Protein AF-A0A7C3JRW3-F1 (afdb_monomer)

pLDDT: mean 75.2, std 20.14, range [29.33, 95.81]

Nearest PDB structures (foldseek):
  2a13-assembly1_A  TM=4.351E-01  e=7.107E+00  Arabidopsis thaliana

Foldseek 3Di:
DDDDDDDPDVPPDDDQFAQVQWDKDFVVVCVVQQDAFRKDKDKDADPVRDIAIKIWHWHWDPDVVTWIWIWIWGDQPNPDIDIFIWTWDWDQDPVRDIDIFTQFQDDDPNHRPRDTHRMWIGHNPHPDTGDCVSSVHDHVVVVVVVVVVVVVVVVVVVVVVVVVVVD

Solvent-accessible surface area (backbone atoms only — not comparable to full-atom values): 10164 Å² total; per-residue (Å²): 137,90,80,95,81,88,88,84,76,77,84,78,65,72,84,70,59,38,55,88,72,22,53,71,53,46,55,76,83,42,69,97,49,84,46,73,75,32,67,53,71,54,75,49,75,49,97,88,71,51,72,50,67,34,39,38,39,24,40,59,47,95,48,93,77,64,44,57,29,41,34,41,36,40,66,51,90,86,73,43,83,46,75,46,70,33,48,55,45,76,41,82,41,100,83,80,45,78,46,73,28,39,29,29,67,41,61,59,97,89,41,72,58,63,44,79,33,62,48,34,35,32,42,87,88,49,94,57,60,21,34,54,73,83,67,61,46,42,55,61,66,65,59,48,51,60,50,52,53,51,51,49,57,60,48,51,61,52,54,61,54,54,63,66,72,78,115

Structure (mmCIF, N/CA/C/O backbone):
data_AF-A0A7C3JRW3-F1
#
_entry.id   AF-A0A7C3JRW3-F1
#
loop_
_atom_site.group_PDB
_atom_site.id
_atom_site.type_symbol
_atom_site.label_atom_id
_atom_site.label_alt_id
_atom_site.label_comp_id
_atom_site.label_asym_id
_atom_site.label_entity_id
_atom_site.label_seq_id
_atom_site.pdbx_PDB_ins_code
_atom_site.Cartn_x
_atom_site.Cartn_y
_atom_site.Cartn_z
_atom_site.occupancy
_atom_site.B_iso_or_equiv
_atom_site.auth_seq_id
_atom_site.auth_comp_id
_atom_site.auth_asym_id
_atom_site.auth_atom_id
_atom_site.pdbx_PDB_model_num
ATOM 1 N N . MET A 1 1 ? -50.211 -1.148 -11.171 1.00 44.28 1 MET A N 1
ATOM 2 C CA . MET A 1 1 ? -49.532 -2.289 -11.827 1.00 44.28 1 MET A CA 1
ATOM 3 C C . MET A 1 1 ? -48.128 -1.842 -12.214 1.00 44.28 1 MET A C 1
ATOM 5 O O . MET A 1 1 ? -48.021 -0.883 -12.962 1.00 44.28 1 MET A O 1
ATOM 9 N N . GLY A 1 2 ? -47.101 -2.492 -11.647 1.00 33.44 2 GLY A N 1
ATOM 10 C CA . GLY A 1 2 ? -45.666 -2.163 -11.752 1.00 33.44 2 GLY A CA 1
ATOM 11 C C . GLY A 1 2 ? -45.195 -1.245 -10.615 1.00 33.44 2 GLY A C 1
ATOM 12 O O . GLY A 1 2 ? -45.551 -0.080 -10.594 1.00 33.44 2 GLY A O 1
ATOM 13 N N . GLY A 1 3 ? -44.448 -1.653 -9.592 1.00 29.33 3 GLY A N 1
ATOM 14 C CA . GLY A 1 3 ? -43.720 -2.891 -9.325 1.00 29.33 3 GLY A CA 1
ATOM 15 C C . GLY A 1 3 ? -42.506 -2.521 -8.464 1.00 29.33 3 GLY A C 1
ATOM 16 O O . GLY A 1 3 ? -41.469 -2.147 -8.998 1.00 29.33 3 GLY A O 1
ATOM 17 N N . LEU A 1 4 ? -42.661 -2.550 -7.135 1.00 37.34 4 LEU A N 1
ATOM 18 C CA . LEU A 1 4 ? -41.585 -2.356 -6.154 1.00 37.34 4 LEU A CA 1
ATOM 19 C C . LEU A 1 4 ? -40.612 -3.536 -6.233 1.00 37.34 4 LEU A C 1
ATOM 21 O O . LEU A 1 4 ? -40.957 -4.651 -5.852 1.00 37.34 4 LEU A O 1
ATOM 25 N N . GLY A 1 5 ? -39.388 -3.296 -6.694 1.00 38.38 5 GLY A N 1
ATOM 26 C CA . GLY A 1 5 ? -38.358 -4.326 -6.678 1.00 38.38 5 GLY A CA 1
ATOM 27 C C . GLY A 1 5 ? -37.100 -3.896 -7.402 1.00 38.38 5 GLY A C 1
ATOM 28 O O . GLY A 1 5 ? -37.013 -4.082 -8.606 1.00 38.38 5 GLY A O 1
ATOM 29 N N . SER A 1 6 ? -36.143 -3.325 -6.662 1.00 39.06 6 SER A N 1
ATOM 30 C CA . SER A 1 6 ? -34.693 -3.374 -6.933 1.00 39.06 6 SER A CA 1
ATOM 31 C C . SER A 1 6 ? -33.955 -2.489 -5.926 1.00 39.06 6 SER A C 1
ATOM 33 O O . SER A 1 6 ? -33.770 -1.299 -6.150 1.00 39.06 6 SER A O 1
ATOM 35 N N . GLY A 1 7 ? -33.539 -3.056 -4.792 1.00 32.91 7 GLY A N 1
ATOM 36 C CA . GLY A 1 7 ? -32.648 -2.352 -3.861 1.00 32.91 7 GLY A CA 1
ATOM 37 C C . GLY A 1 7 ? -32.881 -2.671 -2.391 1.00 32.91 7 GLY A C 1
ATOM 38 O O . GLY A 1 7 ? -32.931 -1.766 -1.564 1.00 32.91 7 GLY A O 1
ATOM 39 N N . THR A 1 8 ? -33.097 -3.935 -2.020 1.00 42.12 8 THR A N 1
ATOM 40 C CA . THR A 1 8 ? -33.322 -4.281 -0.605 1.00 42.12 8 THR A CA 1
ATOM 41 C C . THR A 1 8 ? -32.694 -5.619 -0.237 1.00 42.12 8 THR A C 1
ATOM 43 O O . THR A 1 8 ? -33.373 -6.547 0.179 1.00 42.12 8 THR A O 1
ATOM 46 N N . TRP A 1 9 ? -31.369 -5.708 -0.364 1.00 31.78 9 TRP A N 1
ATOM 47 C CA . TRP A 1 9 ? -30.595 -6.800 0.244 1.00 31.78 9 TRP A CA 1
ATOM 48 C C . TRP A 1 9 ? -29.412 -6.314 1.104 1.00 31.78 9 TRP A C 1
ATOM 50 O O . TRP A 1 9 ? -28.973 -7.035 1.992 1.00 31.78 9 TRP A O 1
ATOM 60 N N . GLU A 1 10 ? -28.969 -5.053 0.983 1.00 38.06 10 GLU A N 1
ATOM 61 C CA . GLU A 1 10 ? -27.870 -4.517 1.813 1.00 38.06 10 GLU A CA 1
ATOM 62 C C . GLU A 1 10 ? -28.280 -4.059 3.235 1.00 38.06 10 GLU A C 1
ATOM 64 O O . GLU A 1 10 ? -27.441 -3.564 3.986 1.00 38.06 10 GLU A O 1
ATOM 69 N N . ARG A 1 11 ? -29.554 -4.181 3.645 1.00 36.94 11 ARG A N 1
ATOM 70 C CA . ARG A 1 11 ? -30.060 -3.520 4.871 1.00 36.94 11 ARG A CA 1
ATOM 71 C C . ARG A 1 11 ? -29.794 -4.269 6.188 1.00 36.94 11 ARG A C 1
ATOM 73 O O . ARG A 1 11 ? -29.978 -3.673 7.244 1.00 36.94 11 ARG A O 1
ATOM 80 N N . TRP A 1 12 ? -29.337 -5.523 6.143 1.00 30.25 12 TRP A N 1
ATOM 81 C CA . TRP A 1 12 ? -29.245 -6.393 7.332 1.00 30.25 12 TRP A CA 1
ATOM 82 C C . TRP A 1 12 ? -27.829 -6.870 7.694 1.00 30.25 12 TRP A C 1
ATOM 84 O O . TRP A 1 12 ? -27.640 -7.486 8.740 1.00 30.25 12 TRP A O 1
ATOM 94 N N . LEU A 1 13 ? -26.812 -6.542 6.893 1.00 38.84 13 LEU A N 1
ATOM 95 C CA . LEU A 1 13 ? -25.411 -6.742 7.273 1.00 38.84 13 LEU A CA 1
ATOM 96 C C . LEU A 1 13 ? -24.948 -5.487 8.019 1.00 38.84 13 LEU A C 1
ATOM 98 O O . LEU A 1 13 ? -25.073 -4.381 7.502 1.00 38.84 13 LEU A O 1
ATOM 102 N N . GLY A 1 14 ? -24.482 -5.655 9.259 1.00 45.84 14 GLY A N 1
ATOM 103 C CA . GLY A 1 14 ? -24.125 -4.572 10.180 1.00 45.84 14 GLY A CA 1
ATOM 104 C C . GLY A 1 14 ? -23.242 -3.461 9.591 1.00 45.84 14 GLY A C 1
ATOM 105 O O . GLY A 1 14 ? -22.650 -3.602 8.524 1.00 45.84 14 GLY A O 1
ATOM 106 N N . LYS A 1 15 ? -23.158 -2.330 10.312 1.00 45.25 15 LYS A N 1
ATOM 107 C CA . LYS A 1 15 ? -22.449 -1.101 9.898 1.00 45.25 15 LYS A CA 1
ATOM 108 C C . LYS A 1 15 ? -21.171 -1.408 9.101 1.00 45.25 15 LYS A C 1
ATOM 110 O O . LYS A 1 15 ? -20.251 -2.034 9.629 1.00 45.25 15 LYS A O 1
ATOM 115 N N . LYS A 1 16 ? -21.118 -0.944 7.842 1.00 49.06 16 LYS A N 1
ATOM 116 C CA . LYS A 1 16 ? -19.926 -1.061 6.985 1.00 49.06 16 LYS A CA 1
ATOM 117 C C . LYS A 1 16 ? -18.735 -0.462 7.736 1.00 49.06 16 LYS A C 1
ATOM 119 O O . LYS A 1 16 ? -18.833 0.658 8.240 1.00 49.06 16 LYS A O 1
ATOM 124 N N . THR A 1 17 ? -17.640 -1.214 7.830 1.00 56.16 17 THR A N 1
ATOM 125 C CA . THR A 1 17 ? -16.414 -0.762 8.498 1.00 56.16 17 THR A CA 1
ATOM 126 C C . THR A 1 17 ? -15.919 0.529 7.858 1.00 56.16 17 THR A C 1
ATOM 128 O O . THR A 1 17 ? -15.934 0.673 6.631 1.00 56.16 17 THR A O 1
ATOM 131 N N . THR A 1 18 ? -15.515 1.481 8.691 1.00 58.09 18 THR A N 1
ATOM 132 C CA . THR A 1 18 ? -15.087 2.792 8.209 1.00 58.09 18 THR A CA 1
ATOM 133 C C . THR A 1 18 ? -13.618 2.765 7.784 1.00 58.09 18 THR A C 1
ATOM 135 O O . THR A 1 18 ? -12.817 1.924 8.209 1.00 58.09 18 THR A O 1
ATOM 138 N N . VAL A 1 19 ? -13.246 3.678 6.888 1.00 57.66 19 VAL A N 1
ATOM 139 C CA . VAL A 1 19 ? -11.859 3.823 6.420 1.00 57.66 19 VAL A CA 1
ATOM 140 C C . VAL A 1 19 ? -10.930 4.221 7.574 1.00 57.66 19 VAL A C 1
ATOM 142 O O . VAL A 1 19 ? -9.767 3.830 7.602 1.00 57.66 19 VAL A O 1
ATOM 145 N N . GLU A 1 20 ? -11.460 4.983 8.519 1.00 59.94 20 GLU A N 1
ATOM 146 C CA . GLU A 1 20 ? -10.802 5.578 9.676 1.00 59.94 20 GLU A CA 1
ATOM 147 C C . GLU A 1 20 ? -10.435 4.533 10.740 1.00 59.94 20 GLU A C 1
ATOM 149 O O . GLU A 1 20 ? -9.452 4.697 11.457 1.00 59.94 20 GLU A O 1
ATOM 154 N N . GLU A 1 21 ? -11.175 3.426 10.793 1.00 64.44 21 GLU A N 1
ATOM 155 C CA . GLU A 1 21 ? -10.888 2.265 11.646 1.00 64.44 21 GLU A CA 1
ATOM 156 C C . GLU A 1 21 ? -9.911 1.275 10.990 1.00 64.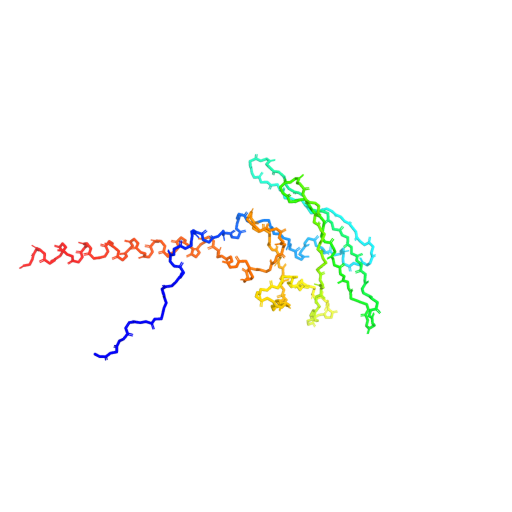44 21 GLU A C 1
ATOM 158 O O . GLU A 1 21 ? -9.515 0.286 11.604 1.00 64.44 21 GLU A O 1
ATOM 163 N N . SER A 1 22 ? -9.526 1.511 9.731 1.00 75.25 22 SER A N 1
ATOM 164 C CA . SER A 1 22 ? -8.667 0.615 8.956 1.00 75.25 22 SER A CA 1
ATOM 165 C C . SER A 1 22 ? -7.215 1.095 8.942 1.00 75.25 22 SER A C 1
ATOM 167 O O . SER A 1 22 ? -6.931 2.272 8.708 1.00 75.25 22 SER A O 1
ATOM 169 N N . ILE A 1 23 ? -6.263 0.168 9.080 1.00 85.44 23 ILE A N 1
ATOM 170 C CA . ILE A 1 23 ? -4.849 0.478 8.827 1.00 85.44 23 ILE A CA 1
ATOM 171 C C . ILE A 1 23 ? -4.694 0.769 7.334 1.00 85.44 23 ILE A C 1
ATOM 173 O O . ILE A 1 23 ? -5.196 0.019 6.495 1.00 85.44 23 ILE A O 1
ATOM 177 N N . SER A 1 24 ? -4.001 1.855 6.982 1.00 89.44 24 SER A N 1
ATOM 178 C CA . SER A 1 24 ? -3.822 2.249 5.582 1.00 89.44 24 SER A CA 1
ATOM 179 C C . SER A 1 24 ? -2.356 2.405 5.205 1.00 89.44 24 SER A C 1
ATOM 181 O O . SER A 1 24 ? -1.609 3.162 5.823 1.00 89.44 24 SER A O 1
ATOM 183 N N . VAL A 1 25 ? -1.965 1.718 4.136 1.00 91.19 25 VAL A N 1
ATOM 184 C CA . VAL A 1 25 ? -0.657 1.831 3.495 1.00 91.19 25 VAL A CA 1
ATOM 185 C C . VAL A 1 25 ? -0.798 2.773 2.313 1.00 91.19 25 VAL A C 1
ATOM 187 O O . VAL A 1 25 ? -1.620 2.552 1.423 1.00 91.19 25 VAL A O 1
ATOM 190 N N . GLN A 1 26 ? -0.014 3.847 2.304 1.00 91.25 26 GLN A N 1
ATOM 191 C CA . GLN A 1 26 ? -0.102 4.897 1.292 1.00 91.25 26 GLN A CA 1
ATOM 192 C C . GLN A 1 26 ? 1.179 4.943 0.473 1.00 91.25 26 GLN A C 1
ATOM 194 O O . GLN A 1 26 ? 2.266 4.810 1.026 1.00 91.25 26 GLN A O 1
ATOM 199 N N . MET A 1 27 ? 1.066 5.237 -0.824 1.00 88.12 27 MET A N 1
ATOM 200 C CA . MET A 1 27 ? 2.237 5.314 -1.703 1.00 88.12 27 MET A CA 1
ATOM 201 C C . MET A 1 27 ? 3.249 6.372 -1.239 1.00 88.12 27 MET A C 1
ATOM 203 O O . MET A 1 27 ? 4.449 6.242 -1.456 1.00 88.12 27 MET A O 1
ATOM 207 N N . ARG A 1 28 ? 2.778 7.414 -0.538 1.00 83.19 28 ARG A N 1
ATOM 208 C CA . ARG A 1 28 ? 3.647 8.440 0.053 1.00 83.19 28 ARG A CA 1
ATOM 209 C C . ARG A 1 28 ? 4.678 7.849 1.023 1.00 83.19 28 ARG A C 1
ATOM 211 O O . ARG A 1 28 ? 5.780 8.378 1.083 1.00 83.19 28 ARG A O 1
ATOM 218 N N . GLY A 1 29 ? 4.337 6.764 1.721 1.00 79.56 29 GLY A N 1
ATOM 219 C CA . GLY A 1 29 ? 5.233 6.072 2.651 1.00 79.56 29 GLY A CA 1
ATOM 220 C C . GLY A 1 29 ? 6.402 5.343 1.985 1.00 79.56 29 GLY A C 1
ATOM 221 O O . GLY A 1 29 ? 7.257 4.846 2.697 1.00 79.56 29 GLY A O 1
ATOM 222 N N . PHE A 1 30 ? 6.447 5.294 0.649 1.00 83.38 30 PHE A N 1
ATOM 223 C CA . PHE A 1 30 ? 7.518 4.657 -0.125 1.00 83.38 30 PHE A CA 1
ATOM 224 C C . PHE A 1 30 ? 8.286 5.655 -1.002 1.00 83.38 30 PHE A C 1
ATOM 226 O O . PHE A 1 30 ? 9.017 5.261 -1.909 1.00 83.38 30 PHE A O 1
ATOM 233 N N . ARG A 1 31 ? 8.114 6.968 -0.802 1.00 78.50 31 ARG A N 1
ATOM 234 C CA . ARG A 1 31 ? 8.845 7.970 -1.596 1.00 78.50 31 ARG A CA 1
ATOM 235 C C . ARG A 1 31 ? 10.355 7.778 -1.435 1.00 78.50 31 ARG A C 1
ATOM 237 O O . ARG A 1 31 ? 10.850 7.756 -0.318 1.00 78.50 31 ARG A O 1
ATOM 244 N N . GLY A 1 32 ? 11.064 7.643 -2.556 1.00 80.50 32 GLY A N 1
ATOM 245 C CA . GLY A 1 32 ? 12.509 7.386 -2.571 1.00 80.50 32 GLY A CA 1
ATOM 246 C C . GLY A 1 32 ? 12.916 5.955 -2.195 1.00 80.50 32 GLY A C 1
ATOM 247 O O . GLY A 1 32 ? 14.097 5.652 -2.225 1.00 80.50 32 GLY A O 1
ATOM 248 N N . GLN A 1 33 ? 11.964 5.067 -1.886 1.00 82.88 33 GLN A N 1
ATOM 249 C CA . GLN A 1 33 ? 12.213 3.695 -1.416 1.00 82.88 33 GLN A CA 1
ATOM 250 C C . GLN A 1 33 ? 11.674 2.628 -2.385 1.00 82.88 33 GLN A C 1
ATOM 252 O O . GLN A 1 33 ? 11.508 1.468 -2.021 1.00 82.88 33 GLN A O 1
ATOM 257 N N . ILE A 1 34 ? 11.370 3.012 -3.630 1.00 85.19 34 ILE A N 1
ATOM 258 C CA . ILE A 1 34 ? 10.884 2.103 -4.682 1.00 85.19 34 ILE A CA 1
ATOM 259 C C . ILE A 1 34 ? 12.066 1.725 -5.578 1.00 85.19 34 ILE A C 1
ATOM 261 O O . ILE A 1 34 ? 12.199 2.213 -6.698 1.00 85.19 34 ILE A O 1
ATOM 265 N N . TYR A 1 35 ? 12.947 0.880 -5.049 1.00 85.62 35 TYR A N 1
ATOM 266 C CA . TYR A 1 35 ? 14.076 0.287 -5.766 1.00 85.62 35 TYR A CA 1
ATOM 267 C C . TYR A 1 35 ? 14.354 -1.124 -5.229 1.00 85.62 35 TYR A C 1
ATOM 269 O O . TYR A 1 35 ? 13.961 -1.454 -4.109 1.00 85.62 35 TYR A O 1
ATOM 277 N N . ALA A 1 36 ? 14.994 -1.979 -6.030 1.00 87.25 36 ALA A N 1
ATOM 278 C CA . ALA A 1 36 ? 15.296 -3.356 -5.639 1.00 87.25 36 ALA A CA 1
ATOM 279 C C . ALA A 1 36 ? 16.151 -3.404 -4.363 1.00 87.25 36 ALA A C 1
ATOM 281 O O . ALA A 1 36 ? 17.151 -2.699 -4.261 1.00 87.25 36 ALA A O 1
ATOM 282 N N . GLY A 1 37 ? 15.764 -4.237 -3.396 1.00 88.38 37 GLY A N 1
ATOM 283 C CA . GLY A 1 37 ? 16.477 -4.385 -2.125 1.00 88.38 37 GLY A CA 1
ATOM 284 C C . GLY A 1 37 ? 16.090 -3.363 -1.054 1.00 88.38 37 GLY A C 1
ATOM 285 O O . GLY A 1 37 ? 16.497 -3.520 0.095 1.00 88.38 37 GLY A O 1
ATOM 286 N N . ALA A 1 38 ? 15.264 -2.359 -1.373 1.00 91.81 38 ALA A N 1
ATOM 287 C CA . ALA A 1 38 ? 14.722 -1.463 -0.357 1.00 91.81 38 ALA A CA 1
ATOM 288 C C . ALA A 1 38 ? 13.871 -2.251 0.652 1.00 91.81 38 ALA A C 1
ATOM 290 O O . ALA A 1 38 ? 13.040 -3.078 0.273 1.00 91.81 38 ALA A O 1
ATOM 291 N N . ALA A 1 39 ? 14.049 -1.979 1.939 1.00 92.62 39 ALA A N 1
ATOM 292 C CA . ALA A 1 39 ? 13.273 -2.586 3.009 1.00 92.62 39 ALA A CA 1
ATOM 293 C C . ALA A 1 39 ? 13.034 -1.576 4.128 1.00 92.62 39 ALA A C 1
ATOM 295 O O . ALA A 1 39 ? 13.791 -0.621 4.301 1.00 92.62 39 ALA A O 1
ATOM 296 N N . GLY A 1 40 ? 11.971 -1.789 4.892 1.00 90.94 40 GLY A N 1
ATOM 297 C CA . GLY A 1 40 ? 11.638 -0.916 6.003 1.00 90.94 40 GLY A CA 1
ATOM 298 C C . GLY A 1 40 ? 10.404 -1.375 6.756 1.00 90.94 40 GLY 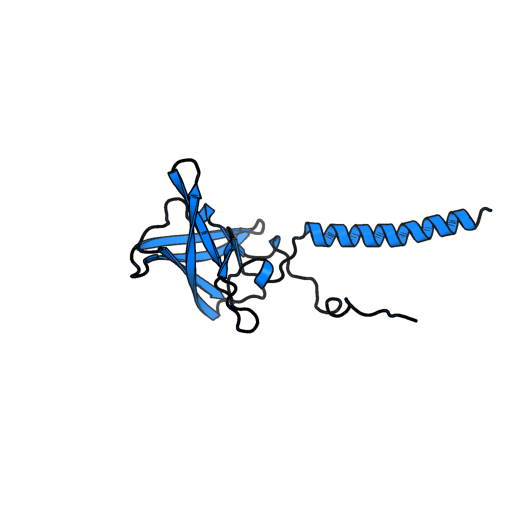A C 1
ATOM 299 O O . GLY A 1 40 ? 9.833 -2.434 6.490 1.00 90.94 40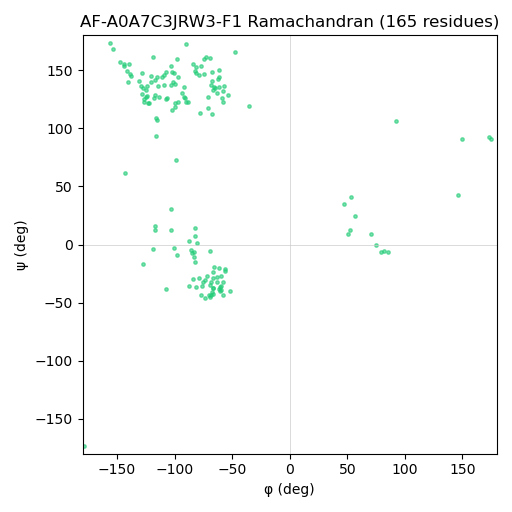 GLY A O 1
ATOM 300 N N . THR A 1 41 ? 9.981 -0.539 7.695 1.00 92.44 41 THR A N 1
ATOM 301 C CA . THR A 1 41 ? 8.799 -0.777 8.517 1.00 92.44 41 THR A CA 1
ATOM 302 C C . THR A 1 41 ? 7.912 0.452 8.453 1.00 92.44 41 THR A C 1
ATOM 304 O O . THR A 1 41 ? 8.373 1.573 8.656 1.00 92.44 41 THR A O 1
ATOM 307 N N . LEU A 1 42 ? 6.631 0.244 8.166 1.00 89.50 42 LEU A N 1
ATOM 308 C CA . LEU A 1 42 ? 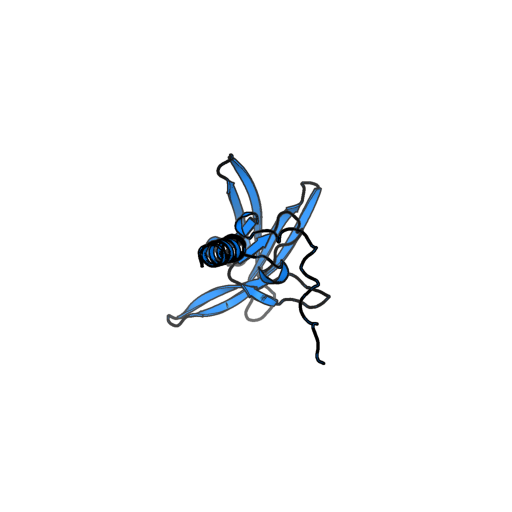5.609 1.269 8.324 1.00 89.50 42 LEU A CA 1
ATOM 309 C C . LEU A 1 42 ? 4.989 1.106 9.708 1.00 89.50 42 LEU A C 1
ATOM 311 O O . LEU A 1 42 ? 4.593 -0.001 10.069 1.00 89.50 42 LEU A O 1
ATOM 315 N N . THR A 1 43 ? 4.894 2.203 10.455 1.00 87.44 43 THR A N 1
ATOM 316 C CA . THR A 1 43 ? 4.357 2.221 11.819 1.00 87.44 43 THR A CA 1
ATOM 317 C C . THR A 1 43 ? 3.209 3.216 11.908 1.00 87.44 43 THR A C 1
ATOM 319 O O . THR A 1 43 ? 3.303 4.335 11.403 1.00 87.44 43 THR A O 1
ATOM 322 N N . TRP A 1 44 ? 2.135 2.812 12.576 1.00 86.00 44 TRP A N 1
ATOM 323 C CA . TRP A 1 44 ? 1.002 3.653 12.935 1.00 86.00 44 TRP A CA 1
ATOM 324 C C . TRP A 1 44 ? 0.956 3.778 14.450 1.00 86.00 44 TRP A C 1
ATOM 326 O O . TRP A 1 44 ? 1.110 2.782 15.154 1.00 86.00 44 TRP A O 1
ATOM 336 N N . THR A 1 45 ? 0.720 4.994 14.928 1.00 81.94 45 THR A N 1
ATOM 337 C CA . THR A 1 45 ? 0.508 5.297 16.344 1.00 81.94 45 THR A CA 1
ATOM 338 C C . THR A 1 45 ? -0.838 5.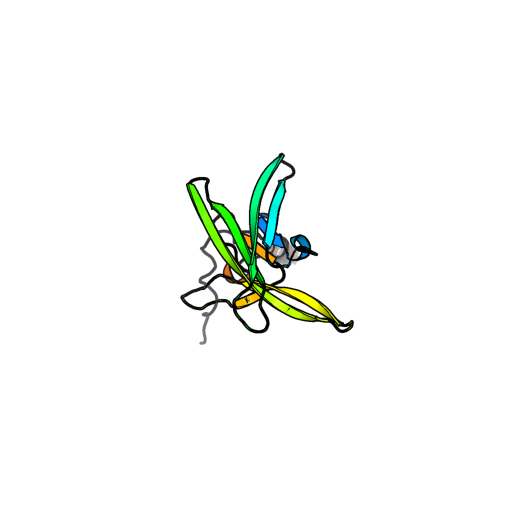995 16.467 1.00 81.94 45 THR A C 1
ATOM 340 O O . THR A 1 45 ? -1.090 6.967 15.753 1.00 81.94 45 THR A O 1
ATOM 343 N N . TRP A 1 46 ? -1.702 5.499 17.347 1.00 79.50 46 TRP A N 1
ATOM 344 C CA . TRP A 1 46 ? -2.992 6.115 17.650 1.00 79.50 46 TRP A CA 1
ATOM 345 C C . TRP A 1 46 ? -2.903 6.960 18.924 1.00 79.50 46 TRP A C 1
ATOM 347 O O . TRP A 1 46 ? -2.015 6.762 19.751 1.00 79.50 46 TRP A O 1
ATOM 357 N N . GLY A 1 47 ? -3.835 7.903 19.098 1.00 75.12 47 GLY A N 1
ATOM 358 C CA . GLY A 1 47 ? -3.839 8.829 20.241 1.00 75.12 47 GLY A CA 1
ATOM 359 C C . GLY A 1 47 ? -3.975 8.151 21.611 1.00 75.12 47 GLY A C 1
ATOM 360 O O . GLY A 1 47 ? -3.563 8.719 22.612 1.00 75.12 47 GLY A O 1
ATOM 361 N N . ASN A 1 48 ? -4.480 6.915 21.657 1.00 79.75 48 ASN A N 1
ATOM 362 C CA . ASN A 1 48 ? -4.531 6.088 22.867 1.00 79.75 48 ASN A CA 1
ATOM 363 C C . ASN A 1 48 ? -3.204 5.359 23.175 1.00 79.75 48 ASN A C 1
ATOM 365 O O . ASN A 1 48 ? -3.175 4.488 24.039 1.00 79.75 48 ASN A O 1
ATOM 369 N N . GLY A 1 49 ? -2.128 5.646 22.436 1.00 78.56 49 GLY A N 1
ATOM 370 C CA . GLY A 1 49 ? -0.816 5.019 22.607 1.00 78.56 49 GLY A CA 1
ATOM 371 C C . GLY A 1 49 ? -0.664 3.654 21.933 1.00 78.56 49 GLY A C 1
ATOM 372 O O . GLY A 1 49 ? 0.448 3.123 21.897 1.00 78.56 49 GLY A O 1
ATOM 373 N N . ALA A 1 50 ? -1.731 3.095 21.348 1.00 78.38 50 ALA A N 1
ATOM 374 C CA . ALA A 1 50 ? -1.632 1.865 20.574 1.00 78.38 50 ALA A CA 1
ATOM 375 C C . ALA A 1 50 ? -0.699 2.068 19.371 1.00 78.38 50 ALA A C 1
ATOM 377 O O . ALA A 1 50 ? -0.677 3.137 18.749 1.00 78.38 50 ALA A O 1
ATOM 378 N N . LYS A 1 51 ? 0.060 1.026 19.026 1.00 83.75 51 LYS A N 1
ATOM 379 C CA . LYS A 1 51 ? 0.962 1.019 17.873 1.00 83.75 51 LYS A CA 1
ATOM 380 C C . LYS A 1 51 ? 0.746 -0.234 17.043 1.00 83.75 51 LYS A C 1
ATOM 382 O O . LYS A 1 51 ? 0.566 -1.318 17.586 1.00 83.75 51 LYS A O 1
ATOM 387 N N . ALA A 1 52 ? 0.801 -0.083 15.729 1.00 85.12 52 ALA A N 1
ATOM 388 C CA . ALA A 1 52 ? 0.868 -1.199 14.797 1.00 85.12 52 ALA A CA 1
ATOM 389 C C . ALA A 1 52 ? 2.030 -0.979 13.844 1.00 85.12 52 ALA A C 1
ATOM 391 O O . ALA A 1 52 ? 2.336 0.157 13.483 1.00 85.12 52 ALA A O 1
ATOM 392 N N . SER A 1 53 ? 2.656 -2.063 13.408 1.00 88.38 53 SER A N 1
ATOM 393 C CA . SER A 1 53 ? 3.720 -2.000 12.422 1.00 88.38 53 SER A CA 1
ATOM 394 C C . SER A 1 53 ? 3.591 -3.118 11.400 1.00 88.38 53 SER A C 1
ATOM 396 O O . SER A 1 53 ? 3.130 -4.221 11.699 1.00 88.38 53 SER A O 1
ATOM 398 N N . ILE A 1 54 ? 3.994 -2.819 10.169 1.00 92.06 54 ILE A N 1
ATOM 399 C CA . ILE A 1 54 ? 4.165 -3.817 9.118 1.00 92.06 54 ILE A CA 1
ATOM 400 C C . ILE A 1 54 ? 5.549 -3.644 8.506 1.00 92.06 54 ILE A C 1
ATOM 402 O O . ILE A 1 54 ? 5.982 -2.525 8.230 1.00 92.06 54 ILE A O 1
ATOM 406 N N . GLY A 1 55 ? 6.234 -4.755 8.273 1.00 93.12 55 GLY A N 1
ATOM 407 C CA . GLY A 1 55 ? 7.470 -4.764 7.505 1.00 93.12 55 GLY A CA 1
ATOM 408 C C . GLY A 1 55 ? 7.168 -4.763 6.012 1.00 93.12 55 GLY A C 1
ATOM 409 O O . GLY A 1 55 ? 6.141 -5.286 5.569 1.00 93.12 55 GLY A O 1
ATOM 410 N N . TYR A 1 56 ? 8.080 -4.221 5.221 1.00 95.06 56 TYR A N 1
ATOM 411 C CA . TYR A 1 56 ? 8.046 -4.348 3.777 1.00 95.06 56 TYR A CA 1
ATOM 412 C C . TYR A 1 56 ? 9.445 -4.568 3.212 1.00 95.06 56 TYR A C 1
ATOM 414 O O . TYR A 1 56 ? 10.446 -4.164 3.802 1.00 95.06 56 TYR A O 1
ATOM 422 N N . PHE A 1 57 ? 9.497 -5.185 2.039 1.00 95.44 57 PHE A N 1
ATOM 423 C CA . PHE A 1 57 ? 10.697 -5.236 1.215 1.00 95.44 57 PHE A CA 1
ATOM 424 C C . PHE A 1 57 ? 10.321 -5.156 -0.262 1.00 95.44 57 PHE A C 1
ATOM 426 O O . PHE A 1 57 ? 9.211 -5.529 -0.654 1.00 95.44 57 PHE A O 1
ATOM 433 N N . VAL A 1 58 ? 11.236 -4.654 -1.078 1.00 94.69 58 VAL A N 1
ATOM 434 C CA . VAL A 1 58 ? 11.026 -4.400 -2.499 1.00 94.69 58 VAL A CA 1
ATOM 435 C C . VAL A 1 58 ? 11.907 -5.334 -3.311 1.00 94.69 58 VAL A C 1
ATOM 437 O O . VAL A 1 58 ? 13.119 -5.416 -3.127 1.00 94.69 58 VAL A O 1
ATOM 440 N N . THR A 1 59 ? 11.268 -6.040 -4.232 1.00 94.19 59 THR A N 1
ATOM 441 C CA . THR A 1 59 ? 11.913 -6.905 -5.228 1.00 94.19 59 THR A CA 1
ATOM 442 C C . THR A 1 59 ? 11.588 -6.380 -6.616 1.00 94.19 59 THR A C 1
ATOM 444 O O . THR A 1 59 ? 10.620 -5.638 -6.765 1.00 94.19 59 THR A O 1
ATOM 447 N N . CYS A 1 60 ? 12.354 -6.760 -7.629 1.00 90.94 60 CYS A N 1
ATOM 448 C CA . CYS A 1 60 ? 11.973 -6.526 -9.019 1.00 90.94 60 CYS A CA 1
ATOM 449 C C . CYS A 1 60 ? 11.449 -7.819 -9.637 1.00 90.94 60 CYS A C 1
ATOM 451 O O . CYS A 1 60 ? 11.861 -8.912 -9.244 1.00 90.94 60 CYS A O 1
ATOM 453 N N . SER A 1 61 ? 10.519 -7.693 -10.578 1.00 89.06 61 SER A N 1
ATOM 454 C CA . SER A 1 61 ? 10.203 -8.784 -11.489 1.00 89.06 61 SER A CA 1
ATOM 455 C C . SER A 1 61 ? 11.364 -9.028 -12.453 1.00 89.06 61 SER A C 1
ATOM 457 O O . SER A 1 61 ? 12.199 -8.149 -12.672 1.00 89.06 61 SER A O 1
ATOM 459 N N . ASN A 1 62 ? 11.378 -10.218 -13.049 1.00 87.25 62 ASN A N 1
ATOM 460 C CA . ASN A 1 62 ? 12.326 -10.588 -14.101 1.00 87.25 62 ASN A CA 1
ATOM 461 C C . ASN A 1 62 ? 11.885 -10.073 -15.488 1.00 87.25 62 ASN A C 1
ATOM 463 O O . ASN A 1 62 ? 12.393 -10.543 -16.501 1.00 87.25 62 ASN A O 1
ATOM 467 N N . ASP A 1 63 ? 10.915 -9.154 -15.543 1.00 85.00 63 ASP A N 1
ATOM 468 C CA . ASP A 1 63 ? 10.418 -8.582 -16.796 1.00 85.00 63 ASP A CA 1
ATOM 469 C C . ASP A 1 63 ? 11.422 -7.571 -17.377 1.00 85.00 63 ASP A C 1
ATOM 471 O O . ASP A 1 63 ? 12.234 -6.993 -16.652 1.00 85.00 63 ASP A O 1
ATOM 475 N N . CYS A 1 64 ? 11.321 -7.295 -18.680 1.00 79.31 64 CYS A N 1
ATOM 476 C CA . CYS A 1 64 ? 12.057 -6.221 -19.352 1.00 79.31 64 CYS A CA 1
ATOM 477 C C . CYS A 1 64 ? 11.068 -5.161 -19.877 1.00 79.31 64 CYS A C 1
ATOM 479 O O . CYS A 1 64 ? 10.381 -5.426 -20.864 1.00 79.31 64 CYS A O 1
ATOM 481 N N . PRO A 1 65 ? 10.977 -3.959 -19.267 1.00 81.94 65 PRO A N 1
ATOM 482 C CA . PRO A 1 65 ? 11.766 -3.467 -18.133 1.00 81.94 65 PRO A CA 1
ATOM 483 C C . PRO A 1 65 ? 11.314 -4.045 -16.773 1.00 81.94 65 PRO A C 1
ATOM 485 O O . PRO A 1 65 ? 10.129 -4.341 -16.605 1.00 81.94 65 PRO A O 1
ATOM 488 N N . PRO A 1 66 ? 12.216 -4.129 -15.773 1.00 85.94 66 PRO A N 1
ATOM 489 C CA . PRO A 1 66 ? 11.891 -4.691 -14.466 1.00 85.94 66 PRO A CA 1
ATOM 490 C C . PRO A 1 66 ? 10.859 -3.836 -13.735 1.00 85.94 66 PRO A C 1
ATOM 492 O O . PRO A 1 66 ? 10.974 -2.605 -13.657 1.00 85.94 66 PRO A O 1
ATOM 495 N N . VAL A 1 67 ? 9.855 -4.495 -13.154 1.00 87.81 67 VAL A N 1
ATOM 496 C CA . VAL A 1 67 ? 8.786 -3.834 -12.402 1.00 87.81 67 VAL A CA 1
ATOM 497 C C . VAL A 1 67 ? 8.986 -4.073 -10.905 1.00 87.81 67 VAL A C 1
ATOM 499 O O . VAL A 1 67 ? 9.084 -5.223 -10.472 1.00 87.81 67 VAL A O 1
ATOM 502 N N . PRO A 1 68 ? 9.021 -3.018 -10.071 1.00 91.00 68 PRO A N 1
ATOM 503 C CA . PRO A 1 68 ? 9.133 -3.185 -8.632 1.00 91.00 68 PRO A CA 1
ATOM 504 C C . PRO A 1 68 ? 7.856 -3.798 -8.035 1.00 91.00 68 PRO A C 1
ATOM 506 O O . PRO A 1 68 ? 6.728 -3.408 -8.351 1.00 91.00 68 PRO A O 1
ATOM 509 N N . ILE A 1 69 ? 8.046 -4.745 -7.122 1.00 94.25 69 ILE A N 1
ATOM 510 C CA . ILE A 1 69 ? 7.016 -5.448 -6.361 1.00 94.25 69 ILE A CA 1
ATOM 511 C C . ILE A 1 69 ? 7.311 -5.246 -4.879 1.00 94.25 69 ILE A C 1
ATOM 513 O O . ILE A 1 69 ? 8.367 -5.646 -4.380 1.00 94.25 69 ILE A O 1
ATOM 517 N N . ILE A 1 70 ? 6.348 -4.667 -4.166 1.00 95.00 70 ILE A N 1
ATOM 518 C CA . ILE A 1 70 ? 6.424 -4.483 -2.718 1.00 95.00 70 ILE A CA 1
ATOM 519 C C . ILE A 1 70 ? 5.826 -5.713 -2.055 1.00 95.00 70 ILE A C 1
ATOM 521 O O . ILE A 1 70 ? 4.662 -6.037 -2.276 1.00 95.00 70 ILE A O 1
ATOM 525 N N . THR A 1 71 ? 6.591 -6.382 -1.206 1.00 95.81 71 THR A N 1
ATOM 526 C CA . THR A 1 71 ? 6.061 -7.444 -0.356 1.00 95.81 71 THR A CA 1
ATOM 527 C C . THR A 1 71 ? 5.817 -6.893 1.036 1.00 95.81 71 THR A C 1
ATOM 529 O O . THR A 1 71 ? 6.751 -6.455 1.702 1.00 95.81 71 THR A O 1
ATOM 532 N N . LEU A 1 72 ? 4.562 -6.922 1.480 1.00 94.81 72 LEU A N 1
ATOM 533 C CA . LEU A 1 72 ? 4.178 -6.537 2.835 1.00 94.81 72 LEU A CA 1
ATOM 534 C C . LEU A 1 72 ? 4.193 -7.771 3.736 1.00 94.81 72 LEU A C 1
ATOM 536 O O . LEU A 1 72 ? 3.672 -8.822 3.358 1.00 94.81 72 LEU A O 1
ATOM 540 N N . ARG A 1 73 ? 4.763 -7.630 4.933 1.00 94.69 73 ARG A N 1
ATOM 541 C CA . ARG A 1 73 ? 4.858 -8.670 5.958 1.00 94.69 73 ARG A CA 1
ATOM 542 C C . ARG A 1 73 ? 4.296 -8.153 7.277 1.00 94.69 73 ARG A C 1
ATOM 544 O O . ARG A 1 73 ? 4.788 -7.170 7.822 1.00 94.69 73 ARG A O 1
ATOM 551 N N . TYR A 1 74 ? 3.300 -8.843 7.815 1.00 92.00 74 TYR A N 1
ATOM 552 C CA . TYR A 1 74 ? 2.666 -8.480 9.084 1.00 92.00 74 TYR A CA 1
ATOM 553 C C . TYR A 1 74 ? 2.065 -9.701 9.772 1.00 92.00 74 TYR A C 1
ATOM 555 O O . TYR A 1 74 ? 1.975 -10.774 9.176 1.00 92.00 74 TYR A O 1
ATOM 563 N N . ARG A 1 75 ? 1.678 -9.550 11.040 1.00 88.81 75 ARG A N 1
ATOM 564 C CA . ARG A 1 75 ? 0.930 -10.573 11.774 1.00 88.81 75 ARG A CA 1
ATOM 565 C C . ARG A 1 75 ? -0.543 -10.213 11.827 1.00 88.81 75 ARG A C 1
ATOM 567 O O . ARG A 1 75 ? -0.888 -9.052 12.032 1.00 88.81 75 ARG A O 1
ATOM 574 N N . TRP A 1 76 ? -1.402 -11.214 11.670 1.00 84.56 76 TRP A N 1
ATOM 575 C CA . TRP A 1 76 ? -2.832 -11.072 11.902 1.00 84.56 76 TRP A CA 1
ATOM 576 C C . TRP A 1 76 ? -3.250 -11.795 13.186 1.00 84.56 76 TRP A C 1
ATOM 578 O O . TRP A 1 76 ? -2.957 -12.981 13.354 1.00 84.56 76 TRP A O 1
ATOM 588 N N . ARG A 1 77 ? -3.904 -11.059 14.103 1.00 81.69 77 ARG A N 1
ATOM 589 C CA . ARG A 1 77 ? -4.312 -11.506 15.455 1.00 81.69 77 ARG A CA 1
ATOM 590 C C . ARG A 1 77 ? -3.201 -12.232 16.220 1.00 81.69 77 ARG A C 1
ATOM 592 O O . ARG A 1 77 ? -3.482 -13.232 16.878 1.00 81.69 77 ARG A O 1
ATOM 599 N N . ASP A 1 78 ? -1.959 -11.788 16.017 1.00 77.00 78 ASP A N 1
ATOM 600 C CA . ASP A 1 78 ? -0.720 -12.340 16.586 1.00 77.00 78 ASP A CA 1
ATOM 601 C C . ASP A 1 78 ? -0.495 -13.845 16.392 1.00 77.00 78 ASP A C 1
ATOM 603 O O . ASP A 1 78 ? 0.425 -14.422 16.962 1.00 77.00 78 ASP A O 1
ATOM 607 N N . ARG A 1 79 ? -1.289 -14.478 15.526 1.00 78.94 79 ARG A N 1
ATOM 608 C CA . ARG A 1 79 ? -1.257 -15.922 15.284 1.00 78.94 79 ARG A CA 1
ATOM 609 C C . ARG A 1 79 ? -0.644 -16.261 13.943 1.00 78.94 79 ARG A C 1
ATOM 611 O O . ARG A 1 79 ? 0.102 -17.225 13.834 1.00 78.94 79 ARG A O 1
ATOM 618 N N . GLU A 1 80 ? -0.929 -15.455 12.927 1.00 85.25 80 GLU A N 1
ATOM 619 C CA . GLU A 1 80 ? -0.591 -15.811 11.557 1.00 85.25 80 GLU A CA 1
ATOM 620 C C . GLU A 1 80 ? 0.314 -14.770 10.903 1.00 85.25 80 GLU A C 1
ATOM 622 O O . GLU A 1 80 ? -0.031 -13.592 10.798 1.00 85.25 80 GLU A O 1
ATOM 627 N N . GLY A 1 81 ? 1.489 -15.217 10.456 1.00 89.81 81 GLY A N 1
ATOM 628 C CA . GLY A 1 81 ? 2.407 -14.410 9.663 1.00 89.81 81 GLY A CA 1
ATOM 629 C C . GLY A 1 81 ? 1.938 -14.340 8.215 1.00 89.81 81 GLY A C 1
ATOM 630 O O . GLY A 1 81 ? 1.961 -15.335 7.497 1.00 89.81 81 GLY A O 1
ATOM 631 N N . ILE A 1 82 ? 1.547 -13.154 7.772 1.00 92.69 82 ILE A N 1
ATOM 632 C CA . ILE A 1 82 ? 1.055 -12.915 6.421 1.00 92.69 82 ILE A CA 1
ATOM 633 C C . ILE A 1 82 ? 2.145 -12.244 5.601 1.00 92.69 82 ILE A C 1
ATOM 635 O O . ILE A 1 82 ? 2.813 -11.313 6.057 1.00 92.69 82 ILE A O 1
ATOM 639 N N . ARG A 1 83 ? 2.295 -12.715 4.363 1.00 94.62 83 ARG A N 1
ATOM 640 C CA . ARG A 1 83 ? 3.103 -12.079 3.327 1.00 94.62 83 ARG A CA 1
ATOM 641 C C . ARG A 1 83 ? 2.240 -11.887 2.092 1.00 94.62 83 ARG A C 1
ATOM 643 O O . ARG A 1 83 ? 1.659 -12.851 1.604 1.00 94.62 83 ARG A O 1
ATOM 650 N N . ILE A 1 84 ? 2.160 -10.659 1.595 1.00 94.50 84 ILE A N 1
ATOM 651 C CA . ILE A 1 84 ? 1.424 -10.343 0.367 1.00 94.50 84 ILE A CA 1
ATOM 652 C C . ILE A 1 84 ? 2.314 -9.577 -0.597 1.00 94.50 84 ILE A C 1
ATOM 654 O O . ILE A 1 84 ? 3.000 -8.635 -0.206 1.00 94.50 84 ILE A O 1
ATOM 658 N N . ARG A 1 85 ? 2.287 -9.978 -1.868 1.00 94.50 85 ARG A N 1
ATOM 659 C CA . ARG A 1 85 ? 2.988 -9.287 -2.951 1.00 94.50 85 ARG A CA 1
ATOM 660 C C . ARG A 1 85 ? 2.046 -8.263 -3.568 1.00 94.50 85 ARG A C 1
ATOM 662 O O . ARG A 1 85 ? 0.942 -8.596 -3.984 1.00 94.50 85 ARG A O 1
ATOM 669 N N . VAL A 1 86 ? 2.495 -7.021 -3.638 1.00 95.00 86 VAL A N 1
ATOM 670 C CA . VAL A 1 86 ? 1.761 -5.892 -4.200 1.00 95.00 86 VAL A CA 1
ATOM 671 C C . VAL A 1 86 ? 2.531 -5.395 -5.414 1.00 95.00 86 VAL A C 1
ATOM 673 O O . VAL A 1 86 ? 3.608 -4.807 -5.291 1.00 95.00 86 VAL A O 1
ATOM 676 N N . ARG A 1 87 ? 1.973 -5.648 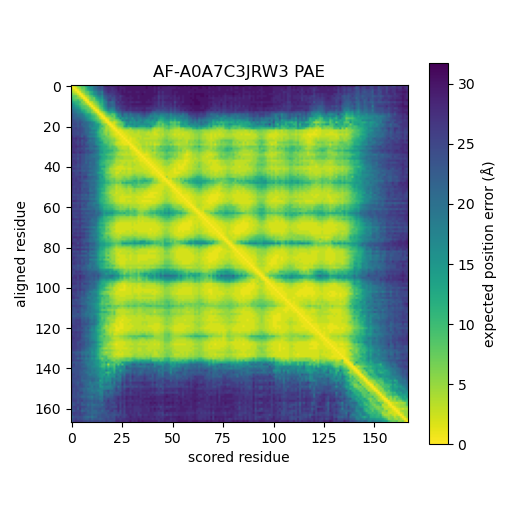-6.601 1.00 93.94 87 ARG A N 1
ATOM 677 C CA . ARG A 1 87 ? 2.509 -5.120 -7.861 1.00 93.94 87 ARG A CA 1
ATOM 678 C C . ARG A 1 87 ? 2.341 -3.605 -7.906 1.00 93.94 87 ARG A C 1
ATOM 680 O O . ARG A 1 87 ? 1.361 -3.069 -7.377 1.00 93.94 87 ARG A O 1
ATOM 687 N N . LEU A 1 88 ? 3.264 -2.923 -8.574 1.00 92.62 88 LEU A N 1
ATOM 688 C CA . LEU A 1 88 ? 3.193 -1.484 -8.786 1.00 92.62 88 LEU A CA 1
ATOM 689 C C . LEU A 1 88 ? 2.901 -1.150 -10.245 1.00 92.62 88 LEU A C 1
ATOM 691 O O . LEU A 1 88 ? 3.360 -1.821 -11.161 1.00 92.62 88 LEU A O 1
ATOM 695 N N . GLN A 1 89 ? 2.148 -0.076 -10.441 1.00 90.44 89 GLN A N 1
ATOM 696 C CA . GLN A 1 89 ? 1.893 0.528 -11.743 1.00 90.44 89 GLN A CA 1
ATOM 697 C C . GLN A 1 89 ? 2.468 1.940 -11.749 1.00 90.44 89 GLN A C 1
ATOM 699 O O . GLN A 1 89 ? 2.364 2.662 -10.756 1.00 90.44 89 GLN A O 1
ATOM 704 N N . ALA A 1 90 ? 3.053 2.348 -12.870 1.00 88.81 90 ALA A N 1
ATOM 705 C CA . ALA A 1 90 ? 3.562 3.699 -13.059 1.00 88.81 90 ALA A CA 1
ATOM 706 C C . ALA A 1 90 ? 2.661 4.484 -14.017 1.00 88.81 90 ALA A C 1
ATOM 708 O O . ALA A 1 90 ? 2.053 3.933 -14.930 1.00 88.81 90 ALA A O 1
ATOM 709 N N . THR A 1 91 ? 2.574 5.791 -13.813 1.00 88.56 91 THR A N 1
ATOM 710 C CA . THR A 1 91 ? 2.034 6.736 -14.797 1.00 88.56 91 THR A CA 1
ATOM 711 C C . THR A 1 91 ? 3.095 7.793 -15.044 1.00 88.56 91 THR A C 1
ATOM 713 O O . THR A 1 91 ? 3.689 8.289 -14.081 1.00 88.56 91 THR A O 1
ATOM 716 N N . SER A 1 92 ? 3.358 8.111 -16.311 1.00 86.38 92 SER A N 1
ATOM 717 C CA . SER A 1 92 ? 4.201 9.249 -16.672 1.00 86.38 92 SER A CA 1
ATOM 718 C C . SER A 1 92 ? 3.550 10.538 -16.180 1.00 86.38 92 SER A C 1
ATOM 720 O O . SER A 1 92 ? 2.326 10.680 -16.170 1.00 86.38 92 SER A O 1
ATOM 722 N N . THR A 1 93 ? 4.363 11.474 -15.711 1.00 84.69 93 THR A N 1
ATOM 723 C CA . THR A 1 93 ? 3.905 12.823 -15.394 1.00 84.69 93 THR A CA 1
ATOM 724 C C . THR A 1 93 ? 4.329 13.773 -16.505 1.00 84.69 93 THR A C 1
ATOM 726 O O . THR A 1 93 ? 5.325 13.545 -17.186 1.00 84.69 93 THR A O 1
ATOM 729 N N . GLN A 1 94 ? 3.580 14.863 -16.664 1.00 79.44 94 GLN A N 1
ATOM 730 C CA . GLN A 1 94 ? 3.844 15.911 -17.658 1.00 79.44 94 GLN A CA 1
ATOM 731 C C . GLN A 1 94 ? 5.250 16.539 -17.553 1.00 79.44 94 GLN A C 1
ATOM 733 O O . GLN A 1 94 ? 5.757 17.070 -18.529 1.00 79.44 94 GLN A O 1
ATOM 738 N N . PHE A 1 95 ? 5.905 16.425 -16.392 1.00 79.94 95 PHE A N 1
ATOM 739 C CA . PHE A 1 95 ? 7.251 16.948 -16.124 1.00 79.94 95 PHE A CA 1
ATOM 740 C C . PHE A 1 95 ? 8.338 15.855 -16.149 1.00 79.94 95 PHE A C 1
ATOM 742 O O . PHE A 1 95 ? 9.288 15.910 -15.374 1.00 79.94 95 PHE A O 1
ATOM 749 N N . GLY A 1 96 ? 8.165 14.800 -16.954 1.00 74.50 96 GLY A N 1
ATOM 750 C CA . GLY A 1 96 ? 9.171 13.737 -17.123 1.00 74.50 96 GLY A CA 1
ATOM 751 C C . GLY A 1 96 ? 9.364 12.812 -15.913 1.00 74.50 96 GLY A C 1
ATOM 752 O O . GLY A 1 96 ? 10.274 11.987 -15.891 1.00 74.50 96 GLY A O 1
ATOM 753 N N . GLY A 1 97 ? 8.509 12.916 -14.896 1.00 82.38 97 GLY A N 1
ATOM 754 C CA . GLY A 1 97 ? 8.550 12.072 -13.706 1.00 82.38 97 GLY A CA 1
ATOM 755 C C . GLY A 1 97 ? 7.710 10.801 -13.836 1.00 82.38 97 GLY A C 1
ATOM 756 O O . GLY A 1 97 ? 6.914 10.617 -14.760 1.00 82.38 97 GLY A O 1
ATOM 757 N N . ARG A 1 98 ? 7.841 9.915 -12.844 1.00 86.25 98 ARG A N 1
ATOM 758 C CA . ARG A 1 98 ? 6.999 8.720 -12.692 1.00 86.25 98 ARG A CA 1
ATOM 759 C C . ARG A 1 98 ? 6.204 8.801 -11.400 1.00 86.25 98 ARG A C 1
ATOM 761 O O . ARG A 1 98 ? 6.760 8.994 -10.320 1.00 86.25 98 ARG A O 1
ATOM 768 N N . ARG A 1 99 ? 4.890 8.604 -11.501 1.00 88.38 99 ARG A N 1
ATOM 769 C CA . ARG A 1 99 ? 4.006 8.433 -10.347 1.00 88.38 99 ARG A CA 1
ATOM 770 C C . ARG A 1 99 ? 3.675 6.961 -10.170 1.00 88.38 99 ARG A C 1
ATOM 772 O O . ARG A 1 99 ? 3.019 6.369 -11.023 1.00 88.38 99 ARG A O 1
ATOM 779 N N . TRP A 1 100 ? 4.112 6.397 -9.050 1.00 90.75 100 TRP A N 1
ATOM 780 C CA . TRP A 1 100 ? 3.814 5.020 -8.677 1.00 90.75 100 TRP A CA 1
ATOM 781 C C . TRP A 1 100 ? 2.436 4.885 -8.030 1.00 90.75 100 TRP A C 1
ATOM 783 O O . TRP A 1 100 ? 1.944 5.788 -7.349 1.00 90.75 100 TRP A O 1
ATOM 793 N N . TRP A 1 101 ? 1.832 3.724 -8.238 1.00 93.81 101 TRP A N 1
ATOM 794 C CA . TRP A 1 101 ? 0.537 3.318 -7.717 1.00 93.81 101 TRP A CA 1
ATOM 795 C C . TRP A 1 101 ? 0.591 1.848 -7.316 1.00 93.81 101 TRP A C 1
ATOM 797 O O . TRP A 1 101 ? 1.315 1.067 -7.929 1.00 93.81 101 TRP A O 1
ATOM 807 N N . PHE A 1 102 ? -0.191 1.458 -6.314 1.00 95.06 102 PHE A N 1
ATOM 808 C CA . PHE A 1 102 ? -0.380 0.046 -6.011 1.00 95.06 102 PHE A CA 1
ATOM 809 C C . PHE A 1 102 ? -1.376 -0.562 -6.988 1.00 95.06 102 PHE A C 1
ATOM 811 O O . PHE A 1 102 ? -2.362 0.075 -7.357 1.00 95.06 102 PHE A O 1
ATOM 818 N N . THR A 1 103 ? -1.159 -1.823 -7.324 1.00 94.94 103 THR A N 1
ATOM 819 C CA . THR A 1 103 ? -2.179 -2.690 -7.909 1.00 94.94 103 THR A CA 1
ATOM 820 C C . THR A 1 103 ? -2.877 -3.414 -6.767 1.00 94.94 103 THR A C 1
ATOM 822 O O . THR A 1 103 ? -2.210 -4.015 -5.923 1.00 94.94 103 THR A O 1
ATOM 825 N N . CYS A 1 104 ? -4.207 -3.345 -6.699 1.00 94.00 104 CYS A N 1
ATOM 826 C CA . CYS A 1 104 ? -4.966 -4.045 -5.665 1.00 94.00 104 CYS A CA 1
ATOM 827 C C . CYS A 1 104 ? -4.684 -5.561 -5.716 1.00 94.00 104 CYS A C 1
ATOM 829 O O . CYS A 1 104 ? -4.933 -6.163 -6.760 1.00 94.00 104 CYS A O 1
ATOM 831 N N . PRO A 1 105 ? -4.214 -6.186 -4.617 1.00 94.00 105 PRO A N 1
ATOM 832 C CA . PRO A 1 105 ? -3.822 -7.597 -4.619 1.00 94.00 105 PRO A CA 1
ATOM 833 C C . PRO A 1 105 ? -4.994 -8.564 -4.386 1.00 94.00 105 PRO A C 1
ATOM 835 O O . PRO A 1 105 ? -4.798 -9.771 -4.446 1.00 94.00 105 PRO A O 1
ATOM 838 N N . LEU A 1 106 ? -6.191 -8.059 -4.068 1.00 92.38 106 LEU A N 1
ATOM 839 C CA . LEU A 1 106 ? -7.353 -8.902 -3.781 1.00 92.38 106 LEU A CA 1
ATOM 840 C C . LEU A 1 106 ? -8.054 -9.392 -5.043 1.00 92.38 106 LEU A C 1
ATOM 842 O O . LEU A 1 106 ? -8.189 -8.643 -6.014 1.00 92.38 106 LEU A O 1
ATOM 846 N N . SER A 1 107 ? -8.608 -10.594 -4.930 1.00 91.31 107 SER A N 1
ATOM 847 C CA . SER A 1 107 ? -9.624 -11.131 -5.827 1.00 91.31 107 SER A CA 1
ATOM 848 C C . SER A 1 107 ? -10.962 -11.190 -5.094 1.00 91.31 107 SER A C 1
ATOM 850 O O . SER A 1 107 ? -11.001 -11.564 -3.923 1.00 91.31 107 SER A O 1
ATOM 852 N N . ILE A 1 108 ? -12.038 -10.793 -5.765 1.00 85.81 108 ILE A N 1
ATOM 853 C CA . ILE A 1 108 ? -13.413 -10.847 -5.255 1.00 85.81 108 ILE A CA 1
ATOM 854 C C . ILE A 1 108 ? -14.183 -11.788 -6.174 1.00 85.81 108 ILE A C 1
ATOM 856 O O . ILE A 1 108 ? -14.116 -11.620 -7.388 1.00 85.81 108 ILE A O 1
ATOM 860 N N . ASP A 1 109 ? -14.834 -12.801 -5.603 1.00 85.81 109 ASP A N 1
ATOM 861 C CA . ASP A 1 109 ? -15.602 -13.815 -6.342 1.00 85.81 109 ASP A CA 1
ATOM 862 C C . ASP A 1 109 ? -14.798 -14.492 -7.468 1.00 85.81 109 ASP A C 1
ATOM 864 O O . ASP A 1 109 ? -15.273 -14.702 -8.578 1.00 85.81 109 ASP A O 1
ATOM 868 N N . GLY A 1 110 ? -13.522 -14.790 -7.194 1.00 86.25 110 GLY A N 1
ATOM 869 C CA . GLY A 1 110 ? -12.599 -15.396 -8.161 1.00 86.25 110 GLY A CA 1
ATOM 870 C C . GLY A 1 110 ? -11.998 -14.420 -9.180 1.00 86.25 110 GLY A C 1
ATOM 871 O O . GLY A 1 110 ? -11.075 -14.790 -9.900 1.00 86.25 110 GLY A O 1
ATOM 872 N N . ILE A 1 111 ? -12.437 -13.158 -9.204 1.00 89.19 111 ILE A N 1
ATOM 873 C CA . ILE A 1 111 ? -11.985 -12.146 -10.164 1.00 89.19 111 ILE A CA 1
ATOM 874 C C . ILE A 1 111 ? -10.934 -11.241 -9.518 1.00 89.19 111 ILE A C 1
ATOM 876 O O . ILE A 1 111 ? -11.193 -10.573 -8.512 1.00 89.19 111 ILE A O 1
ATOM 880 N N . ALA A 1 112 ? -9.737 -11.183 -10.107 1.00 91.50 112 ALA A N 1
ATOM 881 C CA . ALA A 1 112 ? -8.673 -10.290 -9.656 1.00 91.50 112 ALA A CA 1
ATOM 882 C C . ALA A 1 112 ? -9.089 -8.818 -9.815 1.00 91.50 112 ALA A C 1
ATOM 884 O O 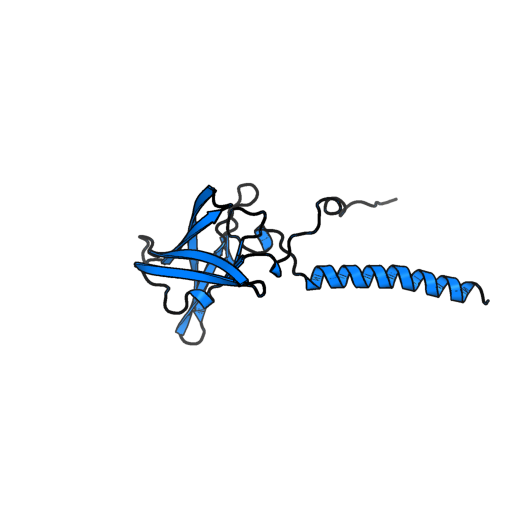. ALA A 1 112 ? -9.551 -8.392 -10.869 1.00 91.50 112 ALA A O 1
ATOM 885 N N . CYS A 1 113 ? -8.925 -8.012 -8.763 1.00 91.19 113 CYS A N 1
ATOM 886 C CA . CYS A 1 113 ? -9.360 -6.617 -8.792 1.00 91.19 113 CYS A CA 1
ATOM 887 C C . CYS A 1 113 ? -8.504 -5.749 -9.720 1.00 91.19 113 CYS A C 1
ATOM 889 O O . CYS A 1 113 ? -9.044 -4.878 -10.394 1.00 91.19 113 CYS A O 1
ATOM 891 N N . GLU A 1 114 ? -7.178 -5.913 -9.667 1.00 91.31 114 GLU A N 1
ATOM 892 C CA . GLU A 1 114 ? -6.163 -5.228 -10.494 1.00 91.31 114 GLU A CA 1
ATOM 893 C C . GLU A 1 114 ? -6.241 -3.689 -10.568 1.00 91.31 114 GLU A C 1
ATOM 895 O O . GLU A 1 114 ? -5.502 -3.037 -11.305 1.00 91.31 114 GLU A O 1
ATOM 900 N N . ARG A 1 115 ? -7.093 -3.062 -9.750 1.00 90.31 115 ARG A N 1
ATOM 901 C CA . ARG A 1 115 ? -7.275 -1.611 -9.747 1.00 90.31 115 ARG A CA 1
ATOM 902 C C . ARG A 1 115 ? -6.016 -0.900 -9.275 1.00 90.31 115 ARG A C 1
ATOM 904 O O . ARG A 1 115 ? -5.466 -1.218 -8.217 1.00 90.31 115 ARG A O 1
ATOM 911 N N . ARG A 1 116 ? -5.673 0.158 -10.004 1.00 93.88 116 ARG A N 1
ATOM 912 C CA . ARG A 1 116 ? -4.651 1.137 -9.644 1.00 93.88 116 ARG A CA 1
ATOM 913 C C . ARG A 1 116 ? -5.118 2.020 -8.488 1.00 93.88 116 ARG A C 1
ATOM 915 O O . ARG A 1 116 ? -6.088 2.763 -8.635 1.00 93.88 116 ARG A O 1
ATOM 922 N N . VAL A 1 117 ? -4.433 1.980 -7.347 1.00 93.50 117 VAL A N 1
ATOM 923 C CA . VAL A 1 117 ? -4.814 2.736 -6.143 1.00 93.50 117 VAL A CA 1
ATOM 924 C C . VAL A 1 117 ? -3.625 3.383 -5.442 1.00 93.50 117 VAL A C 1
ATOM 926 O O . VAL A 1 117 ? -2.526 2.845 -5.390 1.00 93.50 117 VAL A O 1
ATOM 929 N N . GLY A 1 118 ? -3.843 4.569 -4.867 1.00 91.44 118 GLY A N 1
ATOM 930 C CA . GLY A 1 118 ? -2.818 5.267 -4.077 1.00 91.44 118 GLY A CA 1
ATOM 931 C C . GLY A 1 118 ? -2.715 4.782 -2.628 1.00 91.44 118 GLY A C 1
ATOM 932 O O . GLY A 1 118 ? -1.745 5.107 -1.939 1.00 91.44 118 GLY A O 1
ATOM 933 N N . LYS A 1 119 ? -3.725 4.035 -2.161 1.00 92.00 119 LYS A N 1
ATOM 934 C CA . LYS A 1 119 ? -3.828 3.515 -0.797 1.00 92.00 119 LYS A CA 1
ATOM 935 C C . LYS A 1 119 ? -4.385 2.096 -0.798 1.00 92.00 119 LYS A C 1
ATOM 937 O O . LYS A 1 119 ? -5.336 1.806 -1.525 1.00 92.00 119 LYS A O 1
ATOM 942 N N . LEU A 1 120 ? -3.814 1.258 0.056 1.00 93.94 120 LEU A N 1
ATOM 943 C CA . LEU A 1 120 ? -4.343 -0.047 0.425 1.00 93.94 120 LEU A CA 1
ATOM 944 C C . LEU A 1 120 ? -4.803 -0.005 1.878 1.00 93.94 120 LEU A C 1
ATOM 946 O O . LEU A 1 120 ? -4.174 0.643 2.712 1.00 93.94 120 LEU A O 1
ATOM 950 N N . TYR A 1 121 ? -5.886 -0.708 2.172 1.00 92.12 121 TYR A N 1
ATOM 951 C CA . TYR A 1 121 ? -6.531 -0.732 3.476 1.00 92.12 121 TYR A CA 1
ATOM 952 C C . TYR A 1 121 ? -6.552 -2.151 4.027 1.00 92.12 121 TYR A C 1
ATOM 954 O O . TYR A 1 121 ? -6.836 -3.094 3.287 1.00 92.12 121 TYR A O 1
ATOM 962 N N . LEU A 1 122 ? -6.298 -2.276 5.324 1.00 90.88 122 LEU A N 1
ATOM 963 C CA . LEU A 1 122 ? -6.505 -3.475 6.122 1.00 90.88 122 LEU A CA 1
ATOM 964 C C . LEU A 1 122 ? -7.569 -3.162 7.186 1.00 90.88 122 LEU A C 1
ATOM 966 O O . LEU A 1 122 ? -7.246 -2.606 8.240 1.00 90.88 122 LEU A O 1
ATOM 970 N N . PRO A 1 123 ? -8.846 -3.458 6.893 1.00 87.50 123 PRO A N 1
ATOM 971 C CA . PRO A 1 123 ? -9.919 -3.365 7.877 1.00 87.50 123 PRO A CA 1
ATOM 972 C C . PRO A 1 123 ? -9.694 -4.322 9.061 1.00 87.50 123 PRO A C 1
ATOM 974 O O . PRO A 1 123 ? -9.191 -5.422 8.837 1.00 87.50 123 PRO A O 1
ATOM 977 N N . PRO A 1 124 ? -10.161 -4.005 10.285 1.00 79.88 124 PRO A N 1
ATOM 978 C CA . PRO A 1 124 ? -10.017 -4.866 11.469 1.00 79.88 124 PRO A CA 1
ATOM 979 C C . PRO A 1 124 ? -10.585 -6.284 11.334 1.00 79.88 124 PRO A C 1
ATOM 981 O O . PRO A 1 124 ? -10.213 -7.181 12.081 1.00 79.88 124 PRO A O 1
ATOM 984 N N . ARG A 1 125 ? -11.533 -6.503 10.419 1.00 80.00 125 ARG A N 1
ATOM 985 C CA . ARG A 1 125 ? -12.127 -7.826 10.157 1.00 80.00 125 ARG A CA 1
ATOM 986 C C . ARG A 1 125 ? -11.542 -8.507 8.921 1.00 80.00 125 ARG A C 1
ATOM 988 O O . ARG A 1 125 ? -11.909 -9.640 8.631 1.00 80.00 125 ARG A O 1
ATOM 995 N N . SER A 1 126 ? -10.647 -7.831 8.205 1.00 85.38 126 SER A N 1
ATOM 996 C CA . SER A 1 126 ? -9.979 -8.370 7.029 1.00 85.38 126 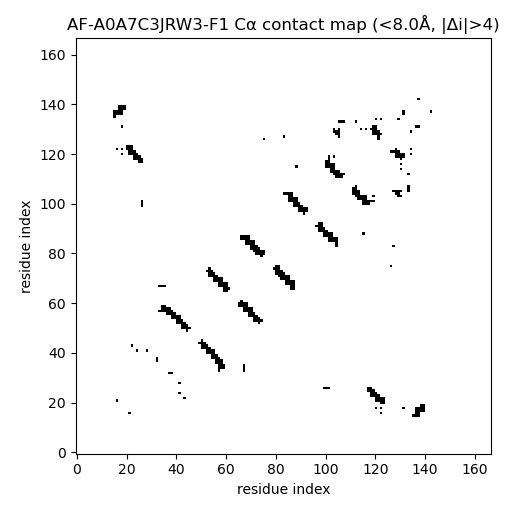SER A CA 1
ATOM 997 C C . SER A 1 126 ? -8.609 -8.911 7.397 1.00 85.38 126 SER A C 1
ATOM 999 O O . SER A 1 126 ? -7.876 -8.344 8.201 1.00 85.38 126 SER A O 1
ATOM 1001 N N . ARG A 1 127 ? -8.242 -9.996 6.725 1.00 87.94 127 ARG A N 1
ATOM 1002 C CA . ARG A 1 127 ? -6.914 -10.591 6.806 1.00 87.94 127 ARG A CA 1
ATOM 1003 C C . ARG A 1 127 ? -5.911 -9.923 5.858 1.00 87.94 127 ARG A C 1
ATOM 1005 O O . ARG A 1 127 ? -4.716 -9.894 6.147 1.00 87.94 127 ARG A O 1
ATOM 1012 N N . TYR A 1 128 ? -6.380 -9.395 4.730 1.00 91.56 128 TYR A N 1
ATOM 1013 C CA . TYR A 1 128 ? -5.536 -8.946 3.622 1.00 91.56 128 TYR A CA 1
ATOM 1014 C C . TYR A 1 128 ? -5.730 -7.461 3.306 1.00 91.56 128 TYR A C 1
ATOM 1016 O O . TYR A 1 128 ? -6.842 -6.925 3.387 1.00 91.56 128 TYR A O 1
ATOM 1024 N N . PHE A 1 129 ? -4.642 -6.800 2.902 1.00 92.94 129 PHE A N 1
ATOM 1025 C CA . PHE A 1 129 ? -4.718 -5.446 2.360 1.00 92.94 129 PHE A CA 1
ATOM 1026 C C . PHE A 1 129 ? -5.429 -5.441 1.007 1.00 92.94 129 PHE A C 1
ATOM 1028 O O . PHE A 1 129 ? -5.196 -6.306 0.169 1.00 92.94 129 PHE A O 1
ATOM 1035 N N . GLY A 1 130 ? -6.253 -4.426 0.768 1.00 92.69 130 GLY A N 1
ATOM 1036 C CA . GLY A 1 130 ? -7.007 -4.285 -0.473 1.00 92.69 130 GLY A CA 1
ATOM 1037 C C . GLY A 1 130 ? -7.410 -2.852 -0.767 1.00 92.69 130 GLY A C 1
ATOM 1038 O O . GLY A 1 130 ? -7.215 -1.949 0.047 1.00 92.69 130 GLY A O 1
ATOM 1039 N N . CYS A 1 131 ? -7.976 -2.618 -1.948 1.00 90.25 131 CYS A N 1
ATOM 1040 C CA . CYS A 1 131 ? -8.541 -1.314 -2.256 1.00 90.25 131 CYS A CA 1
ATOM 1041 C C . CYS A 1 131 ? -9.855 -1.082 -1.497 1.00 90.25 131 CYS A C 1
ATOM 1043 O O . CYS A 1 131 ? -10.537 -2.017 -1.080 1.00 90.25 131 CYS A O 1
ATOM 1045 N N . ARG A 1 132 ? -10.248 0.193 -1.391 1.00 86.81 132 ARG A N 1
ATOM 1046 C CA . ARG A 1 132 ? -11.503 0.615 -0.752 1.00 86.81 132 ARG A CA 1
ATOM 1047 C C . ARG A 1 132 ? -12.726 -0.135 -1.298 1.00 86.81 132 ARG A C 1
ATOM 1049 O O . ARG A 1 132 ? -13.598 -0.504 -0.524 1.00 86.81 132 ARG A O 1
ATOM 1056 N N . ARG A 1 133 ? -12.774 -0.362 -2.619 1.00 84.69 133 ARG A N 1
ATOM 1057 C CA . ARG A 1 133 ? -13.898 -1.035 -3.292 1.00 84.69 133 ARG A CA 1
ATOM 1058 C C . ARG A 1 133 ? -13.988 -2.518 -2.936 1.00 84.69 133 ARG A C 1
ATOM 1060 O O . ARG A 1 133 ? -15.075 -2.968 -2.614 1.00 84.69 133 ARG A O 1
ATOM 1067 N N . CYS A 1 134 ? -12.867 -3.244 -2.938 1.00 86.81 134 CYS A N 1
ATOM 1068 C CA . CYS A 1 134 ? -12.845 -4.662 -2.556 1.00 86.81 134 CYS A CA 1
ATOM 1069 C C . CYS A 1 134 ? -13.317 -4.885 -1.122 1.00 86.81 134 CYS A C 1
ATOM 1071 O O . CYS A 1 134 ? -13.990 -5.865 -0.848 1.00 86.81 134 CYS A O 1
ATOM 1073 N N . HIS A 1 135 ? -12.985 -3.960 -0.224 1.00 83.31 135 HIS A N 1
ATOM 1074 C CA . HIS A 1 135 ? -13.406 -4.033 1.173 1.00 83.31 135 HIS A CA 1
ATOM 1075 C C . HIS A 1 135 ? -14.771 -3.391 1.442 1.00 83.31 135 HIS A C 1
ATOM 1077 O O . HIS A 1 135 ? -15.170 -3.293 2.597 1.00 83.31 135 HIS A O 1
ATOM 1083 N N . GLY A 1 136 ? -15.469 -2.896 0.412 1.00 78.12 136 GLY A N 1
ATOM 1084 C CA . GLY A 1 136 ? -16.758 -2.217 0.575 1.00 78.12 136 GLY A CA 1
ATOM 1085 C C . GLY A 1 136 ? -16.711 -1.015 1.529 1.00 78.12 136 GLY A C 1
ATOM 1086 O O . GLY A 1 136 ? -17.726 -0.666 2.131 1.00 78.12 136 GLY A O 1
ATOM 1087 N N . LEU A 1 137 ? -15.538 -0.394 1.704 1.00 76.06 137 LEU A N 1
ATOM 1088 C CA . LEU A 1 137 ? -15.331 0.626 2.728 1.00 76.06 137 LEU A CA 1
ATOM 1089 C C . LEU A 1 137 ? -16.066 1.914 2.362 1.00 76.06 137 LEU A C 1
ATOM 1091 O O . LEU A 1 137 ? -15.862 2.509 1.295 1.00 76.06 137 LEU A O 1
ATOM 1095 N N . THR A 1 138 ? -16.876 2.394 3.295 1.00 66.50 138 THR A N 1
ATOM 1096 C CA . THR A 1 138 ? -17.509 3.711 3.234 1.00 66.50 138 THR A CA 1
ATOM 1097 C C . THR A 1 138 ? -16.740 4.694 4.104 1.00 66.50 138 THR A C 1
ATOM 1099 O O . THR A 1 138 ? -16.157 4.315 5.116 1.00 66.50 138 THR A O 1
ATOM 1102 N N . TYR A 1 139 ? -16.719 5.960 3.701 1.00 61.78 139 TYR A N 1
ATOM 1103 C CA . TYR A 1 139 ? -16.134 7.012 4.527 1.00 61.78 139 TYR A CA 1
ATOM 1104 C C . TYR A 1 139 ? -17.089 7.331 5.681 1.00 61.78 139 TYR A C 1
ATOM 1106 O O . TYR A 1 139 ? -18.309 7.261 5.489 1.00 61.78 139 TYR A O 1
ATOM 1114 N N . ARG A 1 140 ? -16.567 7.689 6.859 1.00 51.75 140 ARG A N 1
ATOM 1115 C CA . ARG A 1 140 ? -17.415 7.969 8.025 1.00 51.75 140 ARG A CA 1
ATOM 1116 C C . ARG A 1 140 ? -18.367 9.143 7.775 1.00 51.75 140 ARG A C 1
ATOM 1118 O O . ARG A 1 140 ? -19.533 9.051 8.145 1.00 51.75 140 ARG A O 1
ATOM 1125 N N . SER A 1 141 ? -17.924 10.187 7.069 1.00 44.72 141 SER A N 1
ATOM 1126 C CA . SER A 1 141 ? -18.780 11.333 6.703 1.00 44.72 141 SER A CA 1
ATOM 1127 C C . SER A 1 141 ? -19.998 10.939 5.857 1.00 44.72 141 SER A C 1
ATOM 1129 O O . SER A 1 141 ? -21.083 11.461 6.084 1.00 44.72 141 SER A O 1
ATOM 1131 N N . CYS A 1 142 ? -19.871 9.955 4.958 1.00 51.53 142 CYS A N 1
ATOM 1132 C CA . CYS A 1 142 ? -21.008 9.453 4.181 1.00 51.53 142 CYS A CA 1
ATOM 1133 C C . CYS A 1 142 ? -22.028 8.708 5.063 1.00 51.53 142 CYS A C 1
ATOM 1135 O O . CYS A 1 142 ? -23.219 8.742 4.780 1.00 51.53 142 CYS A O 1
ATOM 1137 N N . GLN A 1 143 ? -21.588 8.038 6.135 1.00 45.50 143 GLN A N 1
ATOM 1138 C CA . GLN A 1 143 ? -22.502 7.367 7.070 1.00 45.50 143 GLN A CA 1
ATOM 1139 C C . GLN A 1 143 ? -23.224 8.351 8.001 1.00 45.50 143 GLN A C 1
ATOM 1141 O O . GLN A 1 143 ? -24.362 8.092 8.388 1.00 45.50 143 GLN A O 1
ATOM 1146 N N . VAL A 1 144 ? -22.571 9.461 8.364 1.00 45.38 144 VAL A N 1
ATOM 1147 C CA . VAL A 1 144 ? -23.155 10.510 9.215 1.00 45.38 144 VAL A CA 1
ATOM 1148 C C . VAL A 1 144 ? -24.189 11.328 8.439 1.00 45.38 144 VAL A C 1
ATOM 1150 O O . VAL A 1 144 ? -25.309 11.461 8.922 1.00 45.38 144 VAL A O 1
ATOM 1153 N N . ALA A 1 145 ? -23.882 11.745 7.206 1.00 46.59 145 ALA A N 1
ATOM 1154 C CA . ALA A 1 145 ? -24.807 12.517 6.369 1.00 46.59 145 ALA A CA 1
ATOM 1155 C C . ALA A 1 145 ? -26.141 11.783 6.120 1.00 46.59 145 ALA A C 1
ATOM 1157 O O . ALA A 1 145 ? -27.209 12.355 6.301 1.00 46.59 145 ALA A O 1
ATOM 1158 N N . HIS A 1 146 ? -26.105 10.477 5.824 1.00 45.09 146 HIS A N 1
ATOM 1159 C CA . HIS A 1 146 ? -27.332 9.678 5.681 1.00 45.09 146 HIS A CA 1
ATOM 1160 C C . HIS A 1 146 ? -28.121 9.502 6.987 1.00 45.09 146 HIS A C 1
ATOM 1162 O O . HIS A 1 146 ? -29.317 9.201 6.953 1.00 45.09 146 HIS A O 1
ATOM 1168 N N . ARG A 1 147 ? -27.468 9.615 8.150 1.00 43.28 147 ARG A N 1
ATOM 1169 C CA . ARG A 1 147 ? -28.155 9.557 9.446 1.00 43.28 147 ARG A CA 1
ATOM 1170 C C . ARG A 1 147 ? -28.866 10.874 9.734 1.00 43.28 147 ARG A C 1
ATOM 1172 O O . ARG A 1 147 ? -30.007 10.838 10.177 1.00 43.28 147 ARG A O 1
ATOM 1179 N N . GLU A 1 148 ? -28.209 11.996 9.466 1.00 44.88 148 GLU A N 1
ATOM 1180 C CA . GLU A 1 148 ? -28.770 13.336 9.660 1.00 44.88 148 GLU A CA 1
ATOM 1181 C C . GLU A 1 148 ? -29.934 13.601 8.701 1.00 44.88 148 GLU A C 1
ATOM 1183 O O . GLU A 1 148 ? -30.993 14.030 9.142 1.00 44.88 148 GLU A O 1
ATOM 1188 N N . GLU A 1 149 ? -29.817 13.210 7.431 1.00 44.19 149 GLU A N 1
ATOM 1189 C CA . GLU A 1 149 ? -30.906 13.312 6.450 1.00 44.19 149 GLU A CA 1
ATOM 1190 C C . GLU A 1 149 ? -32.153 12.504 6.865 1.00 44.19 149 GLU A C 1
ATOM 1192 O O . GLU A 1 149 ? -33.282 12.980 6.750 1.00 44.19 149 GLU A O 1
ATOM 1197 N N . ARG A 1 150 ? -31.979 11.301 7.436 1.00 44.66 150 ARG A N 1
ATOM 1198 C CA . ARG A 1 150 ? -33.103 10.513 7.981 1.00 44.66 150 ARG A CA 1
ATOM 1199 C C . ARG A 1 150 ? -33.754 11.162 9.194 1.00 44.66 150 ARG A C 1
ATOM 1201 O O . ARG A 1 150 ? -34.970 11.066 9.321 1.00 44.66 150 ARG A O 1
ATOM 1208 N N . LEU A 1 151 ? -32.965 11.794 10.062 1.00 47.09 151 LEU A N 1
ATOM 1209 C CA . LEU A 1 151 ? -33.487 12.517 11.220 1.00 47.09 151 LEU A CA 1
ATOM 1210 C C . LEU A 1 151 ? -34.267 13.760 10.779 1.00 47.09 151 LEU A C 1
ATOM 1212 O O . LEU A 1 151 ? -35.362 13.986 11.284 1.00 47.09 151 LEU A O 1
ATOM 1216 N N . LEU A 1 152 ? -33.771 14.485 9.774 1.00 48.16 152 LEU A N 1
ATOM 1217 C CA . LEU A 1 152 ? -34.460 15.629 9.174 1.00 48.16 152 LEU A CA 1
ATOM 1218 C C . LEU A 1 152 ? -35.737 15.215 8.430 1.00 48.16 152 LEU A C 1
ATOM 1220 O O . LEU A 1 152 ? -36.750 15.892 8.553 1.00 48.16 152 LEU A O 1
ATOM 1224 N N . THR A 1 153 ? -35.749 14.063 7.751 1.00 47.50 153 THR A N 1
ATOM 1225 C CA . THR A 1 153 ? -36.971 13.541 7.105 1.00 47.50 153 THR A CA 1
ATOM 1226 C C . THR A 1 153 ? -38.008 13.090 8.144 1.00 47.50 153 THR A C 1
ATOM 1228 O O . THR A 1 153 ? -39.208 13.255 7.934 1.00 47.50 153 THR A O 1
ATOM 1231 N N . SER A 1 154 ? -37.571 12.537 9.285 1.00 43.06 154 SER A N 1
ATOM 1232 C CA . SER A 1 154 ? -38.480 12.184 10.386 1.00 43.06 154 SER A CA 1
ATOM 1233 C C . SER A 1 154 ? -38.994 13.395 11.171 1.00 43.06 154 SER A C 1
ATOM 1235 O O . SER A 1 154 ? -40.116 13.343 11.658 1.00 43.06 154 SER A O 1
ATOM 1237 N N . PHE A 1 155 ? -38.212 14.476 11.268 1.00 40.91 155 PHE A N 1
ATOM 1238 C CA . PHE A 1 155 ? -38.621 15.721 11.931 1.00 40.91 155 PHE A CA 1
ATOM 1239 C C . PHE A 1 155 ? -39.490 16.617 11.037 1.00 40.91 155 PHE A C 1
ATOM 1241 O O . PHE A 1 155 ? -40.438 17.213 11.535 1.00 40.91 155 PHE A O 1
ATOM 1248 N N . GLY A 1 156 ? -39.226 16.674 9.725 1.00 46.84 156 GLY A N 1
ATOM 1249 C CA . GLY A 1 156 ? -40.034 17.451 8.774 1.00 46.84 156 GLY A CA 1
ATOM 1250 C C . GLY A 1 156 ? -41.492 16.988 8.727 1.00 46.84 156 GLY A C 1
ATOM 1251 O O . GLY A 1 156 ? -42.399 17.801 8.808 1.00 46.84 156 GLY A O 1
ATOM 1252 N N . ARG A 1 157 ? -41.724 15.669 8.775 1.00 47.59 157 ARG A N 1
ATOM 1253 C CA . ARG A 1 157 ? -43.075 15.090 8.879 1.00 47.59 157 ARG A CA 1
ATOM 1254 C C . ARG A 1 157 ? -43.811 15.389 10.192 1.00 47.59 157 ARG A C 1
ATOM 1256 O O . ARG A 1 157 ? -45.020 15.203 10.239 1.00 47.59 157 ARG A O 1
ATOM 1263 N N . TRP A 1 158 ? -43.104 15.771 11.256 1.00 46.31 158 TRP A N 1
ATOM 1264 C CA . TRP A 1 158 ? -43.707 16.110 12.551 1.00 46.31 158 TRP A CA 1
ATOM 1265 C C . TRP A 1 158 ? -44.111 17.591 12.610 1.00 46.31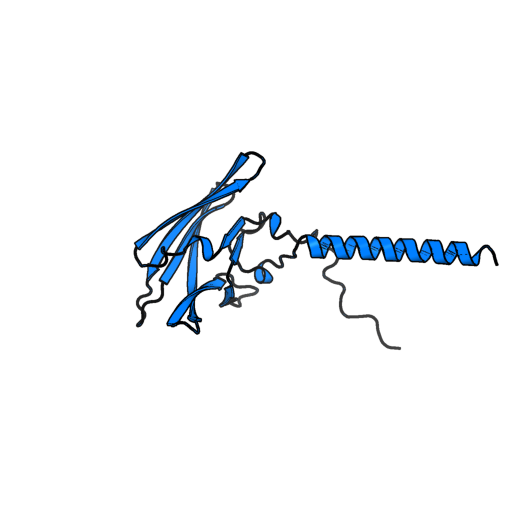 158 TRP A C 1
ATOM 1267 O O . TRP A 1 158 ? -45.159 17.910 13.157 1.00 46.31 158 TRP A O 1
ATOM 1277 N N . LEU A 1 159 ? -43.320 18.473 11.986 1.00 43.91 159 LEU A N 1
ATOM 1278 C CA . LEU A 1 159 ? -43.650 19.892 11.804 1.00 43.91 159 LEU A CA 1
ATOM 1279 C C . LEU A 1 159 ? -44.826 20.092 10.838 1.00 43.91 159 LEU A C 1
ATOM 1281 O O . LEU A 1 159 ? -45.748 20.821 11.179 1.00 43.91 159 LEU A O 1
ATOM 1285 N N . ASP A 1 160 ? -44.856 19.368 9.713 1.00 51.47 160 ASP A N 1
ATOM 1286 C CA . ASP A 1 160 ? -45.983 19.424 8.764 1.00 51.47 160 ASP A CA 1
ATOM 1287 C C . ASP A 1 160 ? -47.310 18.935 9.386 1.00 51.47 160 ASP A C 1
ATOM 1289 O O . ASP A 1 160 ? -48.380 19.365 8.977 1.00 51.47 160 ASP A O 1
ATOM 1293 N N . TRP A 1 161 ? -47.264 18.039 10.384 1.00 49.72 161 TRP A N 1
ATOM 1294 C CA . TRP A 1 161 ? -48.454 17.546 11.097 1.00 49.72 161 TRP A CA 1
ATOM 1295 C C . TRP A 1 161 ? -48.976 18.529 12.160 1.00 49.72 161 TRP A C 1
ATOM 1297 O O . TRP A 1 161 ? -50.170 18.534 12.444 1.00 49.72 161 TRP A O 1
ATOM 1307 N N . LEU A 1 162 ? -48.100 19.349 12.755 1.00 49.47 162 LEU A N 1
ATOM 1308 C CA . LEU A 1 162 ? -48.493 20.373 13.731 1.00 49.47 162 LEU A CA 1
ATOM 1309 C C . LEU A 1 162 ? -49.130 21.597 13.061 1.00 49.47 162 LEU A C 1
ATOM 1311 O O . LEU A 1 162 ? -50.087 22.138 13.604 1.00 49.47 162 LEU A O 1
ATOM 1315 N N . ASP A 1 163 ? -48.655 21.979 11.874 1.00 54.88 163 ASP A N 1
ATOM 1316 C CA . ASP A 1 163 ? -49.213 23.097 11.092 1.00 54.88 163 ASP A CA 1
ATOM 1317 C C . ASP A 1 163 ? -50.645 22.793 10.588 1.00 54.88 163 ASP A C 1
ATOM 1319 O O . ASP A 1 163 ? -51.480 23.684 10.457 1.00 54.88 163 ASP A O 1
ATOM 1323 N N . ASP A 1 164 ? -50.962 21.509 10.374 1.00 55.41 164 ASP A N 1
ATOM 1324 C CA . ASP A 1 164 ? -52.271 21.022 9.902 1.00 55.41 164 ASP A CA 1
ATOM 1325 C C . ASP A 1 164 ? -53.316 20.868 11.037 1.00 55.41 164 ASP A C 1
ATOM 1327 O O . ASP A 1 164 ? -54.479 20.570 10.776 1.00 55.41 164 ASP A O 1
ATOM 1331 N N . GLN A 1 165 ? -52.921 21.045 12.308 1.00 54.41 165 GLN A N 1
ATOM 1332 C CA . GLN A 1 165 ? -53.814 21.004 13.484 1.00 54.41 165 GLN A CA 1
ATOM 1333 C C . GLN A 1 165 ? -54.259 22.401 13.964 1.00 54.41 165 GLN A C 1
ATOM 1335 O O . GLN A 1 165 ? -55.138 22.493 14.820 1.00 54.41 165 GLN A O 1
ATOM 1340 N N . GLU A 1 166 ? -53.681 23.479 13.424 1.00 52.06 166 GLU A N 1
ATOM 1341 C CA . GLU A 1 166 ? -54.027 24.875 13.756 1.00 52.06 166 GLU A CA 1
ATOM 1342 C C . GLU A 1 166 ? -54.894 25.566 12.679 1.00 52.06 166 GLU A C 1
ATOM 1344 O O . GLU A 1 166 ? -55.091 26.784 12.724 1.00 52.06 166 GLU A O 1
ATOM 1349 N N . ARG A 1 167 ? -55.444 24.801 11.726 1.00 45.16 167 ARG A N 1
ATOM 1350 C CA . ARG A 1 167 ? -56.294 25.285 10.626 1.00 45.16 167 ARG A CA 1
ATOM 1351 C C . ARG A 1 167 ? -57.702 24.698 10.676 1.00 45.16 167 ARG A C 1
ATOM 1353 O O . ARG A 1 167 ? -58.636 25.441 10.299 1.00 45.16 167 ARG A O 1
#

Sequence (167 aa):
MGGLGSGTWERWLGKKTTVEESISVQMRGFRGQIYAGAAGTLTWTWGNGAKASIGYFVTCSNDCPPVPIITLRYRWRDREGIRIRVRLQATSTQFGGRRWWFTCPLSIDGIACERRVGKLYLPPRSRYFGCRRCHGLTYRSCQVAHREERLLTSFGRWLDWLDDQER

Radius of gyration: 22.39 Å; Cα contacts (8 Å, |Δi|>4): 251; chains: 1; bounding box: 73×41×42 Å

Secondary structure (DSSP, 8-state):
-----SS-STTSS--PPBSTTSEEEEGGGGTT--STT-EEEEEEE-TTS-EEEEEEEEEE-SSSS--EEEEEEEEETTTEEEEEEEEEEEEE-TTS-EEEEEEP--EETTEE---EESEEEE-TT-SS-B-TTTTTPBPHHHHHHHHHHHHHHHHHHHHHHHHTT--

Mean predicted aligned error: 12.87 Å